Protein AF-A0AA38MGL0-F1 (afdb_monomer)

Sequence (144 aa):
MEIERKREMGVSMREELCIRDRDIDKQERRASVSKCRYNADYRKIITETIPKYLDRESAKKKIIARFSCGSEERNNKFWVTEGERMCRMCGEGRETIEHMLHDCEKSVERGESVTEVLKEGGRGVEWMKEVERTRVRLGQGEMG

Structure (mmCIF, N/CA/C/O backbone):
data_AF-A0AA38MGL0-F1
#
_entry.id   AF-A0AA38MGL0-F1
#
loop_
_atom_site.group_PDB
_atom_site.id
_atom_site.type_symbol
_atom_site.label_atom_id
_atom_site.label_alt_id
_atom_site.label_comp_id
_atom_site.label_asym_id
_atom_site.label_entity_id
_atom_site.label_seq_id
_atom_site.pdbx_PDB_ins_code
_atom_site.Cartn_x
_atom_site.Cartn_y
_atom_site.Cartn_z
_atom_site.occupancy
_atom_site.B_iso_or_equiv
_atom_site.auth_seq_id
_atom_site.auth_comp_id
_atom_site.auth_asym_id
_atom_site.auth_atom_id
_atom_site.pdbx_PDB_model_num
ATOM 1 N N . MET A 1 1 ? 36.497 -9.629 -41.897 1.00 60.00 1 MET A N 1
ATOM 2 C CA . MET A 1 1 ? 36.057 -8.228 -42.090 1.00 60.00 1 MET A CA 1
ATOM 3 C C . MET A 1 1 ? 34.583 -8.068 -42.477 1.00 60.00 1 MET A C 1
ATOM 5 O O . MET A 1 1 ? 33.855 -7.508 -41.673 1.00 60.00 1 MET A O 1
ATOM 9 N N . GLU A 1 2 ? 34.084 -8.512 -43.643 1.00 61.75 2 GLU A N 1
ATOM 10 C CA . GLU A 1 2 ? 32.668 -8.249 -44.024 1.00 61.75 2 GLU A CA 1
ATOM 11 C C . GLU A 1 2 ? 31.643 -9.050 -43.190 1.00 61.75 2 GLU A C 1
ATOM 13 O O . GLU A 1 2 ? 30.607 -8.525 -42.788 1.00 61.75 2 GLU A O 1
ATOM 18 N N . ILE A 1 3 ? 31.960 -10.310 -42.870 1.00 63.88 3 ILE A N 1
ATOM 19 C CA . ILE A 1 3 ? 31.117 -11.181 -42.029 1.00 63.88 3 ILE A CA 1
ATOM 20 C C . ILE A 1 3 ? 31.047 -10.671 -40.580 1.00 63.88 3 ILE A C 1
ATOM 22 O O . ILE A 1 3 ? 29.985 -10.716 -39.966 1.00 63.88 3 ILE A O 1
ATOM 26 N N . GLU A 1 4 ? 32.156 -10.159 -40.041 1.00 66.19 4 GLU A N 1
ATOM 27 C CA . GLU A 1 4 ? 32.217 -9.585 -38.686 1.00 66.19 4 GLU A CA 1
ATOM 28 C C . GLU A 1 4 ? 31.380 -8.311 -38.587 1.00 66.19 4 GLU A C 1
ATOM 30 O O . GLU A 1 4 ? 30.548 -8.215 -37.694 1.00 66.19 4 GLU A O 1
ATOM 35 N N . ARG A 1 5 ? 31.477 -7.411 -39.576 1.00 66.56 5 ARG A N 1
ATOM 36 C CA . ARG A 1 5 ? 30.634 -6.207 -39.647 1.00 66.56 5 ARG A CA 1
ATOM 37 C C . ARG A 1 5 ? 29.139 -6.529 -39.688 1.00 66.56 5 ARG A C 1
ATOM 39 O O . ARG A 1 5 ? 28.354 -5.885 -38.999 1.00 66.56 5 ARG A O 1
ATOM 46 N N . LYS A 1 6 ? 28.735 -7.546 -40.462 1.00 65.19 6 LYS A N 1
ATOM 47 C CA . LYS A 1 6 ? 27.334 -8.013 -40.508 1.00 65.19 6 LYS A CA 1
ATOM 48 C C . LYS A 1 6 ? 26.874 -8.591 -39.162 1.00 65.19 6 LYS A C 1
ATOM 50 O O . LYS A 1 6 ? 25.725 -8.383 -38.781 1.00 65.19 6 LYS A O 1
ATOM 55 N N . ARG A 1 7 ? 27.754 -9.287 -38.431 1.00 62.19 7 ARG A N 1
ATOM 56 C CA . ARG A 1 7 ? 27.468 -9.802 -37.078 1.00 62.19 7 ARG A CA 1
ATOM 57 C C . ARG A 1 7 ? 27.365 -8.679 -36.046 1.00 62.19 7 ARG A C 1
ATOM 59 O O . ARG A 1 7 ? 26.411 -8.685 -35.280 1.00 62.19 7 ARG A O 1
ATOM 66 N N . GLU A 1 8 ? 28.279 -7.712 -36.058 1.00 69.06 8 GLU A N 1
ATOM 67 C CA . GLU A 1 8 ? 28.254 -6.539 -35.172 1.00 69.06 8 GLU A CA 1
ATOM 68 C C . GLU A 1 8 ? 26.998 -5.689 -35.384 1.00 69.06 8 GLU A C 1
ATOM 70 O O . GLU A 1 8 ? 26.306 -5.388 -34.416 1.00 69.06 8 GLU A O 1
ATOM 75 N N . MET A 1 9 ? 26.627 -5.392 -36.638 1.00 66.50 9 MET A N 1
ATOM 76 C CA . MET A 1 9 ? 25.345 -4.739 -36.949 1.00 66.50 9 MET A CA 1
ATOM 77 C C . MET A 1 9 ? 24.152 -5.552 -36.442 1.00 66.50 9 MET A C 1
ATOM 79 O O . MET A 1 9 ? 23.199 -4.978 -35.929 1.00 66.50 9 MET A O 1
ATOM 83 N N . GLY A 1 10 ? 24.192 -6.882 -36.572 1.00 68.25 10 GLY A N 1
ATOM 84 C CA . GLY A 1 10 ? 23.139 -7.759 -36.063 1.00 68.25 10 GLY A CA 1
ATOM 85 C C . GLY A 1 10 ? 23.009 -7.724 -34.536 1.00 68.25 10 GLY A C 1
ATOM 86 O O . GLY A 1 10 ? 21.893 -7.700 -34.021 1.00 68.25 10 GLY A O 1
ATOM 87 N N . VAL A 1 11 ? 24.130 -7.687 -33.808 1.00 73.31 11 VAL A N 1
ATOM 88 C CA . VAL A 1 11 ? 24.157 -7.556 -32.340 1.00 73.31 11 VAL A CA 1
ATOM 89 C C . VAL A 1 11 ? 23.669 -6.170 -31.912 1.00 73.31 11 VAL A C 1
ATOM 91 O O . VAL A 1 11 ? 22.777 -6.087 -31.074 1.00 73.31 11 VAL A O 1
ATOM 94 N N . SER A 1 12 ? 24.161 -5.106 -32.547 1.00 79.38 12 SER A N 1
ATOM 95 C CA . SER A 1 12 ? 23.747 -3.720 -32.288 1.00 79.38 12 SER A CA 1
ATOM 96 C C . SER A 1 12 ? 22.252 -3.501 -32.556 1.00 79.38 12 SER A C 1
ATOM 98 O O . SER A 1 12 ? 21.543 -2.986 -31.697 1.00 79.38 12 SER A O 1
ATOM 100 N N . MET A 1 13 ? 21.731 -3.989 -33.686 1.00 74.88 13 MET A N 1
ATOM 101 C CA . MET A 1 13 ? 20.299 -3.926 -34.003 1.00 74.88 13 MET A CA 1
ATOM 102 C C . MET A 1 13 ? 19.456 -4.692 -32.974 1.00 74.88 13 MET A C 1
ATOM 104 O O . MET A 1 13 ? 18.390 -4.236 -32.563 1.00 74.88 13 MET A O 1
ATOM 108 N N . ARG A 1 14 ? 19.927 -5.863 -32.527 1.00 73.88 14 ARG A N 1
ATOM 109 C CA . ARG A 1 14 ? 19.250 -6.651 -31.489 1.00 73.88 14 ARG A CA 1
ATOM 110 C C . ARG A 1 14 ? 19.207 -5.915 -30.152 1.00 73.88 14 ARG A C 1
ATOM 112 O O . ARG A 1 14 ? 18.188 -5.966 -29.470 1.00 73.88 14 ARG A O 1
ATOM 119 N N . GLU A 1 15 ? 20.295 -5.259 -29.766 1.00 80.88 15 GLU A N 1
ATOM 120 C CA . GLU A 1 15 ? 20.357 -4.452 -28.546 1.00 80.88 15 GLU A CA 1
ATOM 121 C C . GLU A 1 15 ? 19.394 -3.263 -28.611 1.00 80.88 15 GLU A C 1
ATOM 123 O O . GLU A 1 15 ? 18.630 -3.056 -27.669 1.00 80.88 15 GLU A O 1
ATOM 128 N N . GLU A 1 16 ? 19.348 -2.545 -29.736 1.00 82.06 16 GLU A N 1
ATOM 129 C CA . GLU A 1 16 ? 18.408 -1.439 -29.952 1.00 82.06 16 GLU A CA 1
ATOM 130 C C . GLU A 1 16 ? 16.942 -1.881 -29.876 1.00 82.06 16 GLU A C 1
ATOM 132 O O . GLU A 1 16 ? 16.127 -1.205 -29.242 1.00 82.06 16 GLU A O 1
ATOM 137 N N . LEU A 1 17 ? 16.598 -3.019 -30.489 1.00 80.81 17 LEU A N 1
ATOM 138 C CA . LEU A 1 17 ? 15.252 -3.592 -30.406 1.00 80.81 17 LEU A CA 1
ATOM 139 C C . LEU A 1 17 ? 14.900 -3.978 -28.963 1.00 80.81 17 LEU A C 1
ATOM 141 O O . LEU A 1 17 ? 13.854 -3.576 -28.468 1.00 80.81 17 LEU A O 1
ATOM 145 N N . CYS A 1 18 ? 15.804 -4.651 -28.246 1.00 80.25 18 CYS A N 1
ATOM 146 C CA . CYS A 1 18 ? 15.606 -4.997 -26.835 1.00 80.25 18 CYS A CA 1
ATOM 147 C C . CYS A 1 18 ? 15.406 -3.769 -25.932 1.00 80.25 18 CYS A C 1
ATOM 149 O O . CYS A 1 18 ? 14.623 -3.824 -24.983 1.00 80.25 18 CYS A O 1
ATOM 151 N N . ILE A 1 19 ? 16.139 -2.677 -26.170 1.00 80.94 19 ILE A N 1
ATOM 152 C CA . ILE A 1 19 ? 15.972 -1.424 -25.418 1.00 80.94 19 ILE A CA 1
ATOM 153 C C . ILE A 1 19 ? 14.586 -0.840 -25.693 1.00 80.94 19 ILE A C 1
ATOM 155 O O . ILE A 1 19 ? 13.868 -0.496 -24.756 1.00 80.94 19 ILE A O 1
ATOM 159 N N . ARG A 1 20 ? 14.192 -0.795 -26.968 1.00 78.25 20 ARG A N 1
ATOM 160 C CA . ARG A 1 20 ? 12.900 -0.264 -27.402 1.00 78.25 20 ARG A CA 1
ATOM 161 C C . ARG A 1 20 ? 11.728 -1.052 -26.829 1.00 78.25 20 ARG A C 1
ATOM 163 O O . ARG A 1 20 ? 10.815 -0.438 -26.289 1.00 78.25 20 ARG A O 1
ATOM 170 N N . ASP A 1 21 ? 11.783 -2.380 -26.881 1.00 78.75 21 ASP A N 1
ATOM 171 C CA . ASP A 1 21 ? 10.748 -3.253 -26.320 1.00 78.75 21 ASP A CA 1
ATOM 172 C C . ASP A 1 21 ? 10.602 -3.025 -24.809 1.00 78.75 21 ASP A C 1
ATOM 174 O O . ASP A 1 21 ? 9.500 -2.810 -24.309 1.00 78.75 21 ASP A O 1
ATOM 178 N N . ARG A 1 22 ? 11.724 -2.941 -24.078 1.00 79.25 22 ARG A N 1
ATOM 179 C CA . ARG A 1 22 ? 11.706 -2.615 -22.641 1.00 79.25 22 ARG A CA 1
ATOM 180 C C . ARG A 1 22 ? 11.090 -1.250 -22.353 1.00 79.25 22 ARG A C 1
ATOM 182 O O . ARG A 1 22 ? 10.469 -1.077 -21.306 1.00 79.25 22 ARG A O 1
ATOM 189 N N . ASP A 1 23 ? 11.300 -0.267 -23.218 1.00 82.06 23 ASP A N 1
ATOM 190 C CA . ASP A 1 23 ? 10.734 1.067 -23.036 1.00 82.06 23 ASP A CA 1
ATOM 191 C C . ASP A 1 23 ? 9.235 1.106 -23.350 1.00 82.06 23 ASP A C 1
ATOM 193 O O . ASP A 1 23 ? 8.492 1.772 -22.623 1.00 82.06 23 ASP A O 1
ATOM 197 N N . ILE A 1 24 ? 8.773 0.342 -24.343 1.00 82.38 24 ILE A N 1
ATOM 198 C CA . ILE A 1 24 ? 7.343 0.137 -24.618 1.00 82.38 24 ILE A CA 1
ATOM 199 C C . ILE A 1 24 ? 6.670 -0.514 -23.403 1.00 82.38 24 ILE A C 1
ATOM 201 O O . ILE A 1 24 ? 5.719 0.055 -22.865 1.00 82.38 24 ILE A O 1
ATOM 205 N N . ASP A 1 25 ? 7.225 -1.610 -22.878 1.00 81.12 25 ASP A N 1
ATOM 206 C CA . ASP A 1 25 ? 6.692 -2.301 -21.695 1.00 81.12 25 ASP A CA 1
ATOM 207 C C . ASP A 1 25 ? 6.557 -1.359 -20.484 1.00 81.12 25 ASP A C 1
ATOM 209 O O . ASP A 1 25 ? 5.550 -1.359 -19.764 1.00 81.12 25 ASP A O 1
ATOM 213 N N . LYS A 1 26 ? 7.567 -0.506 -20.245 1.00 79.81 26 LYS A N 1
ATOM 214 C CA . LYS A 1 26 ? 7.527 0.502 -19.170 1.00 79.81 26 LYS A CA 1
ATOM 215 C C . LYS A 1 26 ? 6.394 1.505 -19.379 1.00 79.81 26 LYS A C 1
ATOM 217 O O . LYS A 1 26 ? 5.709 1.858 -18.412 1.00 79.81 26 LYS A O 1
ATOM 222 N N . GLN A 1 27 ? 6.215 1.991 -20.607 1.00 80.88 27 GLN A N 1
ATOM 223 C CA . GLN A 1 27 ? 5.175 2.962 -20.944 1.00 80.88 27 GLN A CA 1
ATOM 224 C C . GLN A 1 27 ? 3.778 2.359 -20.780 1.00 80.88 27 GLN A C 1
ATOM 226 O O . GLN A 1 27 ? 2.927 2.967 -20.125 1.00 80.88 27 GLN A O 1
ATOM 231 N N . GLU A 1 28 ? 3.552 1.147 -21.284 1.00 83.75 28 GLU A N 1
ATOM 232 C CA . GLU A 1 28 ? 2.270 0.447 -21.175 1.00 83.75 28 GLU A CA 1
ATOM 233 C C . GLU A 1 28 ? 1.904 0.137 -19.721 1.00 83.75 28 GLU A C 1
ATOM 235 O O . GLU A 1 28 ? 0.771 0.385 -19.283 1.00 83.75 28 GLU A O 1
ATOM 240 N N . ARG A 1 29 ? 2.877 -0.322 -18.925 1.00 78.81 29 ARG A N 1
ATOM 241 C CA . ARG A 1 29 ? 2.687 -0.558 -17.490 1.00 78.81 29 ARG A CA 1
ATOM 242 C C . ARG A 1 29 ? 2.302 0.726 -16.757 1.00 78.81 29 ARG A C 1
ATOM 244 O O . ARG A 1 29 ? 1.349 0.722 -15.974 1.00 78.81 29 ARG A O 1
ATOM 251 N N . ARG A 1 30 ? 3.008 1.835 -17.012 1.00 77.75 30 ARG A N 1
ATOM 252 C CA . ARG A 1 30 ? 2.691 3.150 -16.423 1.00 77.75 30 ARG A CA 1
ATOM 253 C C . ARG A 1 30 ? 1.300 3.624 -16.826 1.00 77.75 30 ARG A C 1
ATOM 255 O O . ARG A 1 30 ? 0.543 4.068 -15.965 1.00 77.75 30 ARG A O 1
ATOM 262 N N . ALA A 1 31 ? 0.945 3.502 -18.103 1.00 82.12 31 ALA A N 1
ATOM 263 C CA . ALA A 1 31 ? -0.370 3.887 -18.600 1.00 82.12 31 ALA A CA 1
ATOM 264 C C . ALA A 1 31 ? -1.485 3.078 -17.924 1.00 82.12 31 ALA A C 1
ATOM 266 O O . ALA A 1 31 ? -2.496 3.649 -17.518 1.00 82.12 31 ALA A O 1
ATOM 267 N N . SER A 1 32 ? -1.279 1.774 -17.737 1.00 79.50 32 SER A N 1
ATOM 268 C CA . SER A 1 32 ? -2.238 0.886 -17.074 1.00 79.50 32 SER A CA 1
ATOM 269 C C . SER A 1 32 ? -2.450 1.264 -15.606 1.00 79.50 32 SER A C 1
ATOM 271 O O . SER A 1 32 ? -3.586 1.446 -15.172 1.00 79.50 32 SER A O 1
ATOM 273 N N . VAL A 1 33 ? -1.368 1.482 -14.851 1.00 78.50 33 VAL A N 1
ATOM 274 C CA . VAL A 1 33 ? -1.437 1.916 -13.441 1.00 78.50 33 VAL A CA 1
ATOM 275 C C . VAL A 1 33 ? -2.077 3.303 -13.318 1.00 78.50 33 VAL A C 1
ATOM 277 O O . VAL A 1 33 ? -2.954 3.513 -12.479 1.00 78.50 33 VAL A O 1
ATOM 280 N N . SER A 1 34 ? -1.715 4.229 -14.209 1.00 78.00 34 SER A N 1
ATOM 281 C CA . SER A 1 34 ? -2.275 5.584 -14.270 1.00 78.00 34 SER A CA 1
ATOM 282 C C . SER A 1 34 ? -3.755 5.625 -14.671 1.00 78.00 34 SER A C 1
ATOM 284 O O . SER A 1 34 ? -4.457 6.574 -14.336 1.00 78.00 34 SER A O 1
ATOM 286 N N . LYS A 1 35 ? -4.274 4.603 -15.359 1.00 80.88 35 LYS A N 1
ATOM 287 C CA . LYS A 1 35 ? -5.704 4.491 -15.700 1.00 80.88 35 LYS A CA 1
ATOM 288 C C . LYS A 1 35 ? -6.495 3.640 -14.704 1.00 80.88 35 LYS A C 1
ATOM 290 O O . LYS A 1 35 ? -7.722 3.685 -14.718 1.00 80.88 35 LYS A O 1
ATOM 295 N N . CYS A 1 36 ? -5.830 2.884 -13.829 1.00 69.94 36 CYS A N 1
ATOM 296 C CA . CYS A 1 36 ? -6.496 1.948 -12.929 1.00 69.94 36 CYS A CA 1
ATOM 297 C C . CYS A 1 36 ? -7.394 2.682 -11.925 1.00 69.94 36 CYS A C 1
ATOM 299 O O . CYS A 1 36 ? -6.913 3.498 -11.140 1.00 69.94 36 CYS A O 1
ATOM 301 N N . ARG A 1 37 ? -8.703 2.405 -11.956 1.00 69.62 37 ARG A N 1
ATOM 302 C CA . ARG A 1 37 ? -9.678 2.973 -11.007 1.00 69.62 37 ARG A CA 1
ATOM 303 C C . ARG A 1 37 ? -9.446 2.476 -9.579 1.00 69.62 37 ARG A C 1
ATOM 305 O O . ARG A 1 37 ? -9.742 3.181 -8.623 1.00 69.62 37 ARG A O 1
ATOM 312 N N . TYR A 1 38 ? -8.950 1.250 -9.460 1.00 61.31 38 TYR A N 1
ATOM 313 C CA . TYR A 1 38 ? -8.715 0.565 -8.197 1.00 61.31 38 TYR A CA 1
ATOM 314 C C . TYR A 1 38 ? -7.283 0.828 -7.723 1.00 61.31 38 TYR A C 1
ATOM 316 O O .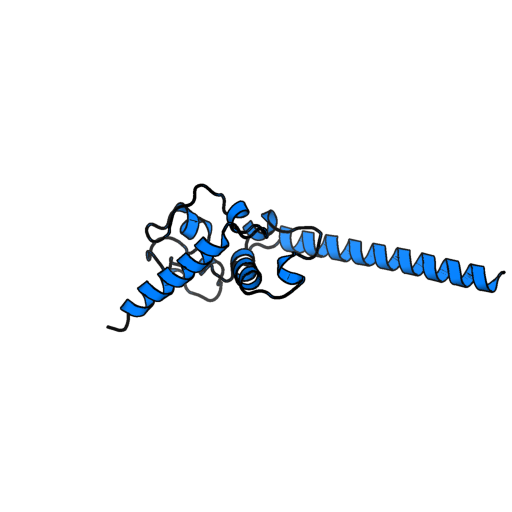 TYR A 1 38 ? -6.370 0.875 -8.546 1.00 61.31 38 TYR A O 1
ATOM 324 N N . ASN A 1 39 ? -7.087 0.988 -6.413 1.00 69.62 39 ASN A N 1
ATOM 325 C CA . ASN A 1 39 ? -5.783 1.256 -5.801 1.00 69.62 39 ASN A CA 1
ATOM 326 C C . ASN A 1 39 ? -5.082 2.529 -6.335 1.00 69.62 39 ASN A C 1
ATOM 328 O O . ASN A 1 39 ? -4.046 2.491 -7.005 1.00 69.62 39 ASN A O 1
ATOM 332 N N . ALA A 1 40 ? -5.677 3.685 -6.029 1.00 71.56 40 ALA A N 1
ATOM 333 C CA . ALA A 1 40 ? -5.143 4.990 -6.415 1.00 71.56 40 ALA A CA 1
ATOM 334 C C . ALA A 1 40 ? -3.768 5.284 -5.786 1.00 71.56 40 ALA A C 1
ATOM 336 O O . ALA A 1 40 ? -2.942 5.957 -6.408 1.00 71.56 40 ALA A O 1
ATOM 337 N N . ASP A 1 41 ? -3.496 4.760 -4.589 1.00 70.88 41 ASP A N 1
ATOM 338 C CA . ASP A 1 41 ? -2.240 5.005 -3.878 1.00 70.88 41 ASP A CA 1
ATOM 339 C C . ASP A 1 41 ? -1.052 4.274 -4.496 1.00 70.88 41 ASP A C 1
ATOM 341 O O . ASP A 1 41 ? 0.059 4.806 -4.488 1.00 70.88 41 ASP A O 1
ATOM 345 N N . TYR A 1 42 ? -1.271 3.136 -5.160 1.00 72.44 42 TYR A N 1
ATOM 346 C CA . TYR A 1 42 ? -0.215 2.452 -5.906 1.00 72.44 42 TYR A CA 1
ATOM 347 C C . TYR A 1 42 ? 0.412 3.333 -6.993 1.00 72.44 42 TYR A C 1
ATOM 349 O O . TYR A 1 42 ? 1.617 3.244 -7.240 1.00 72.44 42 TYR A O 1
ATOM 357 N N . ARG A 1 43 ? -0.355 4.264 -7.584 1.00 76.56 43 ARG A N 1
ATOM 358 C CA . ARG A 1 43 ? 0.183 5.257 -8.535 1.00 76.56 43 ARG A CA 1
ATOM 359 C C . ARG A 1 43 ? 1.256 6.148 -7.913 1.00 76.56 43 ARG A C 1
ATOM 361 O O . ARG A 1 43 ? 2.153 6.587 -8.622 1.00 76.56 43 ARG A O 1
ATOM 368 N N . LYS A 1 44 ? 1.159 6.425 -6.611 1.00 74.88 44 LYS A N 1
ATOM 369 C CA . LYS A 1 44 ? 2.091 7.291 -5.875 1.00 74.88 44 LYS A CA 1
ATOM 370 C C . LYS A 1 44 ? 3.358 6.546 -5.436 1.00 74.88 44 LYS A C 1
ATOM 372 O O . LYS A 1 44 ? 4.330 7.188 -5.052 1.00 74.88 44 LYS A O 1
ATOM 377 N N . ILE A 1 45 ? 3.337 5.211 -5.455 1.00 71.31 45 ILE A N 1
ATOM 378 C CA . ILE A 1 45 ? 4.385 4.354 -4.874 1.00 71.31 45 ILE A CA 1
ATOM 379 C C . ILE A 1 45 ? 5.205 3.638 -5.957 1.00 71.31 45 ILE A C 1
ATOM 381 O O . ILE A 1 45 ? 6.330 3.215 -5.698 1.00 71.31 45 ILE A O 1
ATOM 385 N N . ILE A 1 46 ? 4.670 3.499 -7.174 1.00 71.62 46 ILE A N 1
ATOM 386 C CA . ILE A 1 46 ? 5.343 2.786 -8.263 1.00 71.62 46 ILE A CA 1
ATOM 387 C C . ILE A 1 46 ? 6.658 3.462 -8.691 1.00 71.62 46 ILE A C 1
ATOM 389 O O . ILE A 1 46 ? 6.716 4.666 -8.935 1.00 71.62 46 ILE A O 1
ATOM 393 N N . THR A 1 47 ? 7.714 2.658 -8.830 1.00 68.00 47 THR A N 1
ATOM 394 C CA . THR A 1 47 ? 9.026 3.058 -9.359 1.00 68.00 47 THR A CA 1
ATOM 395 C C . THR A 1 47 ? 9.252 2.489 -10.767 1.00 68.00 47 THR A C 1
ATOM 397 O O . THR A 1 47 ? 8.560 1.566 -11.198 1.00 68.00 47 THR A O 1
ATOM 400 N N . GLU A 1 48 ? 10.210 3.050 -11.518 1.00 66.31 48 GLU A N 1
ATOM 401 C CA . GLU A 1 48 ? 10.575 2.561 -12.867 1.00 66.31 48 GLU A CA 1
ATOM 402 C C . GLU A 1 48 ? 11.294 1.216 -12.856 1.00 66.31 48 GLU A C 1
ATOM 404 O O . GLU A 1 48 ? 11.260 0.465 -13.830 1.00 66.31 48 GLU A O 1
ATOM 409 N N . THR A 1 49 ? 11.972 0.925 -11.754 1.00 67.00 49 THR A N 1
ATOM 410 C CA . THR A 1 49 ? 12.674 -0.331 -11.543 1.00 67.00 49 THR A CA 1
ATOM 411 C C . THR A 1 49 ? 11.721 -1.388 -11.006 1.00 67.00 49 THR A C 1
ATOM 413 O O . THR A 1 49 ? 10.653 -1.076 -10.479 1.00 67.00 49 THR A O 1
ATOM 416 N N . ILE A 1 50 ? 12.114 -2.662 -11.117 1.00 66.06 50 ILE A N 1
ATOM 417 C CA . ILE A 1 50 ? 11.446 -3.731 -10.370 1.00 66.06 50 ILE A CA 1
ATOM 418 C C . ILE A 1 50 ? 11.453 -3.307 -8.895 1.00 66.06 50 ILE A C 1
ATOM 420 O O . ILE A 1 50 ? 12.540 -3.081 -8.352 1.00 66.06 50 ILE A O 1
ATOM 424 N N . PRO 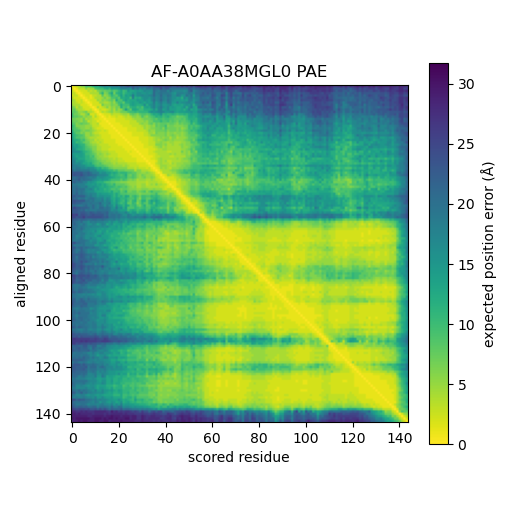A 1 51 ? 10.275 -3.168 -8.259 1.00 65.75 51 PRO A N 1
ATOM 425 C CA . PRO A 1 51 ? 10.210 -2.811 -6.855 1.00 65.75 51 PRO A CA 1
ATOM 426 C C . PRO A 1 51 ? 11.089 -3.751 -6.030 1.00 65.75 51 PRO A C 1
ATOM 428 O O . PRO A 1 51 ? 11.041 -4.971 -6.218 1.00 65.75 51 PRO A O 1
ATOM 431 N N . LYS A 1 52 ? 11.900 -3.225 -5.106 1.00 64.69 52 LYS A N 1
ATOM 432 C CA . LYS A 1 52 ? 12.844 -4.035 -4.316 1.00 64.69 52 LYS A CA 1
ATOM 433 C C . LYS A 1 52 ? 12.130 -5.118 -3.519 1.00 64.69 52 LYS A C 1
ATOM 435 O O . LYS A 1 52 ? 12.756 -6.117 -3.153 1.00 64.69 52 LYS A O 1
ATOM 440 N N . TYR A 1 53 ? 10.832 -4.962 -3.249 1.00 58.56 53 TYR A N 1
ATOM 441 C CA . TYR A 1 53 ? 10.031 -6.005 -2.615 1.00 58.56 53 TYR A CA 1
ATOM 442 C C . TYR A 1 53 ? 9.853 -7.275 -3.477 1.00 58.56 53 TYR A C 1
ATOM 444 O O . TYR A 1 53 ? 9.555 -8.325 -2.914 1.00 58.56 53 TYR A O 1
ATOM 452 N N . LEU A 1 54 ? 10.110 -7.220 -4.792 1.00 63.94 54 LEU A N 1
ATOM 453 C CA . LEU A 1 54 ? 10.071 -8.361 -5.723 1.00 63.94 54 LEU A CA 1
ATOM 454 C C . LEU A 1 54 ? 11.445 -9.005 -5.993 1.00 63.94 54 LEU A C 1
ATOM 456 O O . LEU A 1 54 ? 11.497 -10.116 -6.503 1.00 63.94 54 LEU A O 1
ATOM 460 N N . ASP A 1 55 ? 12.551 -8.342 -5.642 1.00 67.00 55 ASP A N 1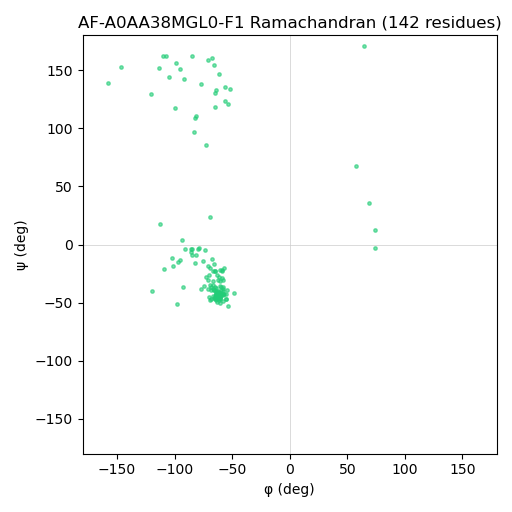
ATOM 461 C CA . ASP A 1 55 ? 13.921 -8.765 -6.004 1.00 67.00 55 ASP A CA 1
ATOM 462 C C . ASP A 1 55 ? 14.409 -10.031 -5.253 1.00 67.00 55 ASP A C 1
ATOM 464 O O . ASP A 1 55 ? 15.162 -10.838 -5.786 1.00 67.00 55 ASP A O 1
ATOM 468 N N . ARG A 1 56 ? 13.941 -10.253 -4.013 1.00 64.56 56 ARG A N 1
ATOM 469 C CA . ARG A 1 56 ? 14.156 -11.483 -3.209 1.00 64.56 56 ARG A CA 1
ATOM 470 C C . ARG A 1 56 ? 13.069 -11.607 -2.148 1.00 64.56 56 ARG A C 1
ATOM 472 O O . ARG A 1 56 ? 12.770 -10.593 -1.514 1.00 64.56 56 ARG A O 1
ATOM 479 N N . GLU A 1 57 ? 12.533 -12.804 -1.905 1.00 61.34 57 GLU A N 1
ATOM 480 C CA . GLU A 1 57 ? 11.483 -13.013 -0.899 1.00 61.34 57 GLU A CA 1
ATOM 481 C C . GLU A 1 57 ? 11.971 -12.736 0.533 1.00 61.34 57 GLU A C 1
ATOM 483 O O . GLU A 1 57 ? 12.982 -13.264 0.990 1.00 61.34 57 GLU A O 1
ATOM 488 N N . SER A 1 58 ? 11.207 -11.939 1.279 1.00 75.94 58 SER A N 1
ATOM 489 C CA . SER A 1 58 ? 11.295 -11.867 2.739 1.00 75.94 58 SER A CA 1
ATOM 490 C C . SER A 1 58 ? 9.913 -11.585 3.321 1.00 75.94 58 SER A C 1
ATOM 492 O O . SER A 1 58 ? 9.074 -10.968 2.661 1.00 75.94 58 SER A O 1
ATOM 494 N N . ALA A 1 59 ? 9.660 -12.009 4.564 1.00 77.62 59 ALA A N 1
ATOM 495 C CA . ALA A 1 59 ? 8.374 -11.773 5.230 1.00 77.62 59 ALA A CA 1
ATOM 496 C C . ALA A 1 59 ? 7.994 -10.279 5.239 1.00 77.62 59 ALA A C 1
ATOM 498 O O . ALA A 1 59 ? 6.853 -9.920 4.965 1.00 77.62 59 ALA A O 1
ATOM 499 N N . LYS A 1 60 ? 8.987 -9.401 5.447 1.00 81.62 60 LYS A N 1
ATOM 500 C CA . LYS A 1 60 ? 8.841 -7.939 5.388 1.00 81.62 60 LYS A CA 1
ATOM 501 C C . LYS A 1 60 ? 8.311 -7.466 4.029 1.00 81.62 60 LYS A C 1
ATOM 503 O O . LYS A 1 60 ? 7.365 -6.690 3.972 1.00 81.62 60 LYS A O 1
ATOM 508 N N . LYS A 1 61 ? 8.912 -7.946 2.940 1.00 81.00 61 LYS A N 1
ATOM 509 C CA . LYS A 1 61 ? 8.544 -7.563 1.571 1.00 81.00 61 LYS A CA 1
ATOM 510 C C . LYS A 1 61 ? 7.163 -8.085 1.174 1.00 81.00 61 LYS A C 1
ATOM 512 O O . LYS A 1 61 ? 6.424 -7.358 0.520 1.00 81.00 61 LYS A O 1
ATOM 517 N N . LYS A 1 62 ? 6.794 -9.296 1.616 1.00 83.81 62 LYS A N 1
ATOM 518 C CA . LYS A 1 62 ? 5.456 -9.871 1.388 1.00 83.81 62 LYS A CA 1
ATOM 519 C C . LYS A 1 62 ? 4.359 -9.003 2.006 1.00 83.81 62 LYS A C 1
ATOM 521 O O . LYS A 1 62 ? 3.376 -8.715 1.334 1.00 83.81 62 LYS A O 1
ATOM 526 N N . ILE A 1 63 ? 4.554 -8.545 3.245 1.00 88.69 63 ILE A N 1
ATOM 527 C CA . ILE A 1 63 ? 3.591 -7.665 3.924 1.00 88.69 63 ILE A CA 1
ATOM 528 C C . ILE A 1 63 ? 3.467 -6.328 3.180 1.00 88.69 63 ILE A C 1
ATOM 530 O O . ILE A 1 63 ? 2.357 -5.939 2.828 1.00 88.69 63 ILE A O 1
ATOM 534 N N . ILE A 1 64 ? 4.592 -5.675 2.855 1.00 87.62 64 ILE A N 1
ATOM 535 C CA . ILE A 1 64 ? 4.581 -4.413 2.093 1.00 87.62 64 ILE A CA 1
ATOM 536 C C . ILE A 1 64 ? 3.823 -4.592 0.776 1.00 87.62 64 ILE A C 1
ATOM 538 O O . ILE A 1 64 ? 2.935 -3.804 0.481 1.00 87.62 64 ILE A O 1
ATOM 542 N N . ALA A 1 65 ? 4.102 -5.660 0.024 1.00 84.81 65 ALA A N 1
ATOM 543 C CA . ALA A 1 65 ? 3.435 -5.925 -1.245 1.00 84.81 65 ALA A CA 1
ATOM 544 C C . ALA A 1 65 ? 1.910 -6.067 -1.098 1.00 84.81 65 ALA A C 1
ATOM 546 O O . ALA A 1 65 ? 1.176 -5.487 -1.893 1.00 84.81 65 ALA A O 1
ATOM 547 N N . ARG A 1 66 ? 1.411 -6.791 -0.082 1.00 89.31 66 ARG A N 1
ATOM 548 C CA . ARG A 1 66 ? -0.042 -6.938 0.136 1.00 89.31 66 ARG A CA 1
ATOM 549 C C . ARG A 1 66 ? -0.720 -5.599 0.413 1.00 89.31 66 ARG A C 1
ATOM 551 O O . ARG A 1 66 ? -1.775 -5.330 -0.160 1.00 89.31 66 ARG A O 1
ATOM 558 N N . PHE A 1 67 ? -0.109 -4.767 1.254 1.00 89.81 67 PHE A N 1
ATOM 559 C CA . PHE A 1 67 ? -0.631 -3.438 1.566 1.00 89.81 67 PHE A CA 1
ATOM 560 C C . PHE A 1 67 ? -0.531 -2.497 0.362 1.00 89.81 67 PHE A C 1
ATOM 562 O O . PHE A 1 67 ? -1.527 -1.892 -0.012 1.00 89.81 67 PHE A O 1
ATOM 569 N N . SER A 1 68 ? 0.618 -2.427 -0.314 1.00 85.88 68 SER A N 1
ATOM 570 C CA . SER A 1 68 ? 0.788 -1.591 -1.509 1.00 85.88 68 SER A CA 1
ATOM 571 C C . SER A 1 68 ? -0.175 -1.979 -2.630 1.00 85.88 68 SER A C 1
ATOM 573 O O . SER A 1 68 ? -0.681 -1.107 -3.326 1.00 85.88 68 SER A O 1
ATOM 575 N N . CYS A 1 69 ? -0.459 -3.272 -2.803 1.00 84.44 69 CYS A N 1
ATOM 576 C CA . CYS A 1 69 ? -1.418 -3.758 -3.794 1.00 84.44 69 CYS A CA 1
ATOM 577 C C . CYS A 1 69 ? -2.884 -3.609 -3.353 1.00 84.44 69 CYS A C 1
ATOM 579 O O . CYS A 1 69 ? -3.775 -3.893 -4.152 1.00 84.44 69 CYS A O 1
ATOM 581 N N . GLY A 1 70 ? -3.151 -3.125 -2.136 1.00 85.88 70 GLY A N 1
ATOM 582 C CA . GLY A 1 70 ? -4.507 -2.892 -1.645 1.00 85.88 70 GLY A CA 1
ATOM 583 C C . GLY A 1 70 ? -5.259 -4.176 -1.285 1.00 85.88 70 GLY A C 1
ATOM 584 O O . GLY A 1 70 ? -6.468 -4.132 -1.066 1.00 85.88 70 GLY A O 1
ATOM 585 N N . SER A 1 71 ? -4.567 -5.320 -1.203 1.00 87.50 71 SER A N 1
ATOM 586 C CA . SER A 1 71 ? -5.146 -6.617 -0.817 1.00 87.50 71 SER A CA 1
ATOM 587 C C . SER A 1 71 ? -5.680 -6.611 0.617 1.00 87.50 71 SER A C 1
ATOM 589 O O . SER A 1 71 ? -6.585 -7.375 0.961 1.00 87.50 71 SER A O 1
ATOM 591 N N . GLU A 1 72 ? -5.103 -5.747 1.452 1.00 91.31 72 GLU A N 1
ATOM 592 C CA . GLU A 1 72 ? -5.435 -5.603 2.867 1.00 91.31 72 GLU A CA 1
ATOM 593 C C . GLU A 1 72 ? -6.607 -4.656 3.134 1.00 91.31 72 GLU A C 1
ATOM 595 O O . GLU A 1 72 ? -7.037 -4.559 4.280 1.00 91.31 72 GLU A O 1
ATOM 600 N N . GLU A 1 73 ? -7.154 -4.001 2.110 1.00 90.38 73 GLU A N 1
ATOM 601 C CA . GLU A 1 73 ? -8.310 -3.106 2.205 1.00 90.38 73 GLU A CA 1
ATOM 602 C C . GLU A 1 73 ? -9.575 -3.844 1.757 1.00 90.38 73 GLU A C 1
ATOM 604 O O . GLU A 1 73 ? -9.700 -4.225 0.588 1.00 90.38 73 GLU A O 1
ATOM 609 N N . ARG A 1 74 ? -10.566 -4.029 2.641 1.00 88.81 74 ARG A N 1
ATOM 610 C CA . ARG A 1 74 ? -11.869 -4.556 2.191 1.00 88.81 74 ARG A CA 1
ATOM 611 C C . ARG A 1 74 ? -12.550 -3.643 1.173 1.00 88.81 74 ARG A C 1
ATOM 613 O O . ARG A 1 74 ? -13.256 -4.155 0.309 1.00 88.81 74 ARG A O 1
ATOM 620 N N . ASN A 1 75 ? -12.288 -2.335 1.202 1.00 87.44 75 ASN A N 1
ATOM 621 C CA . ASN A 1 75 ? -12.840 -1.398 0.224 1.00 87.44 75 ASN A CA 1
ATOM 622 C C . ASN A 1 75 ? -12.458 -1.736 -1.234 1.00 87.44 75 ASN A C 1
ATOM 624 O O . ASN A 1 75 ? -13.233 -1.469 -2.150 1.00 87.44 75 ASN A O 1
ATOM 628 N N . ASN A 1 76 ? -11.303 -2.372 -1.457 1.00 84.69 76 ASN A N 1
ATOM 629 C CA . ASN A 1 76 ? -10.853 -2.767 -2.796 1.00 84.69 76 ASN A CA 1
ATOM 630 C C . ASN A 1 76 ? -11.483 -4.080 -3.294 1.00 84.69 76 ASN A C 1
ATOM 632 O O . ASN A 1 76 ? -11.333 -4.431 -4.467 1.00 84.69 76 ASN A O 1
ATOM 636 N N . LYS A 1 77 ? -12.200 -4.820 -2.439 1.00 86.50 77 LYS A N 1
ATOM 637 C CA . LYS A 1 77 ? -12.838 -6.089 -2.806 1.00 86.50 77 LYS A CA 1
ATOM 638 C C . LYS A 1 77 ? -14.183 -5.811 -3.468 1.00 86.50 77 LYS A C 1
ATOM 640 O O . LYS A 1 77 ? -15.197 -5.616 -2.808 1.00 86.50 77 LYS A O 1
ATOM 645 N N . PHE A 1 78 ? -14.212 -5.799 -4.797 1.00 80.62 78 PHE A N 1
ATOM 646 C CA . PHE A 1 78 ? -15.439 -5.479 -5.537 1.00 80.62 78 PHE A CA 1
ATOM 647 C C . PHE A 1 78 ? -16.568 -6.508 -5.333 1.00 80.62 78 PHE A C 1
ATOM 649 O O . PHE A 1 78 ? -17.730 -6.167 -5.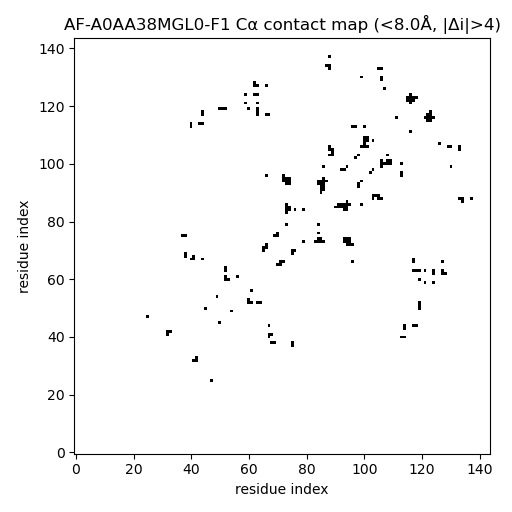528 1.00 80.62 78 PHE A O 1
ATOM 656 N N . TRP A 1 79 ? -16.233 -7.742 -4.938 1.00 83.81 79 TRP A N 1
ATOM 657 C CA . TRP A 1 79 ? -17.175 -8.851 -4.744 1.00 83.81 79 TRP A CA 1
ATOM 658 C C . TRP A 1 79 ? -17.843 -8.891 -3.362 1.00 83.81 79 TRP A C 1
ATOM 660 O O . TRP A 1 79 ? -18.711 -9.733 -3.156 1.00 83.81 79 TRP A O 1
ATOM 670 N N . VAL A 1 80 ? -17.445 -8.033 -2.414 1.00 84.62 80 VAL A N 1
ATOM 671 C CA . VAL A 1 80 ? -18.087 -7.961 -1.087 1.00 84.62 80 VAL A CA 1
ATOM 672 C C . VAL A 1 80 ? -19.156 -6.868 -1.061 1.00 84.62 80 VAL A C 1
ATOM 674 O O . VAL A 1 80 ? -19.051 -5.869 -1.787 1.00 84.62 80 VAL A O 1
ATOM 677 N N . THR A 1 81 ? -20.178 -7.055 -0.226 1.00 87.62 81 THR A N 1
ATOM 678 C CA . THR A 1 81 ? -21.281 -6.097 -0.046 1.00 87.62 81 THR A CA 1
ATOM 679 C C . THR A 1 81 ? -20.807 -4.802 0.624 1.00 87.62 81 THR A C 1
ATOM 681 O O . THR A 1 81 ? -19.761 -4.777 1.269 1.00 87.62 81 THR A O 1
ATOM 684 N N . GLU A 1 82 ? -21.561 -3.702 0.498 1.00 81.06 82 GLU A N 1
ATOM 685 C CA . GLU A 1 82 ? -21.164 -2.406 1.084 1.00 81.06 82 GLU A CA 1
ATOM 686 C C . GLU A 1 82 ? -20.958 -2.474 2.606 1.00 81.06 82 GLU A C 1
ATOM 688 O O . GLU A 1 82 ? -19.995 -1.899 3.107 1.00 81.06 82 GLU A O 1
ATOM 693 N N . GLY A 1 83 ? -21.794 -3.227 3.333 1.00 80.00 83 GLY A N 1
ATOM 694 C CA . GLY A 1 83 ? -21.627 -3.429 4.779 1.00 80.00 83 GLY A CA 1
ATOM 695 C C . GLY A 1 83 ? -20.366 -4.225 5.125 1.00 80.00 83 GLY A C 1
ATOM 696 O O . GLY A 1 83 ? -19.674 -3.925 6.092 1.00 80.00 83 GLY A O 1
ATOM 697 N N . GLU A 1 84 ? -19.985 -5.190 4.288 1.00 84.50 84 GLU A N 1
ATOM 698 C CA . GLU A 1 84 ? -18.743 -5.938 4.482 1.00 84.50 84 GLU A CA 1
ATOM 699 C C . GLU A 1 84 ? -17.496 -5.101 4.192 1.00 84.50 84 GLU A C 1
ATOM 701 O O . GLU A 1 84 ? -16.420 -5.467 4.660 1.00 84.50 84 GLU A O 1
ATOM 706 N N . ARG A 1 85 ? -17.606 -3.974 3.473 1.00 89.00 85 ARG A N 1
ATOM 707 C CA . ARG A 1 85 ? -16.478 -3.055 3.229 1.00 89.00 85 ARG A CA 1
ATOM 708 C C . ARG A 1 85 ? -16.096 -2.227 4.448 1.00 89.00 85 ARG A C 1
ATOM 710 O O . ARG A 1 85 ? -15.104 -1.499 4.365 1.00 89.00 85 ARG A O 1
ATOM 717 N N . MET A 1 86 ? -16.845 -2.322 5.545 1.00 91.19 86 MET A N 1
ATOM 718 C CA . MET A 1 86 ? -16.536 -1.587 6.763 1.00 91.19 86 MET A CA 1
ATOM 719 C C . MET A 1 86 ? -15.225 -2.050 7.408 1.00 91.19 86 MET A C 1
ATOM 721 O O . MET A 1 86 ? -14.771 -3.182 7.198 1.00 91.19 86 MET A O 1
ATOM 725 N N . CYS A 1 87 ? -14.595 -1.153 8.169 1.00 91.88 87 CYS A N 1
ATOM 726 C CA . CYS A 1 87 ? -13.356 -1.433 8.888 1.00 91.88 87 CYS A CA 1
ATOM 727 C C . CYS A 1 87 ? -13.506 -2.639 9.821 1.00 91.88 87 CYS A C 1
ATOM 729 O O . CYS A 1 87 ? -14.332 -2.632 10.727 1.00 91.88 87 CYS A O 1
ATOM 731 N N . ARG A 1 88 ? -12.655 -3.662 9.667 1.00 92.25 88 ARG A N 1
ATOM 732 C CA . ARG A 1 88 ? -12.654 -4.847 10.545 1.00 92.25 88 ARG A CA 1
ATOM 733 C C . ARG A 1 88 ? -12.222 -4.558 11.979 1.00 92.25 88 AR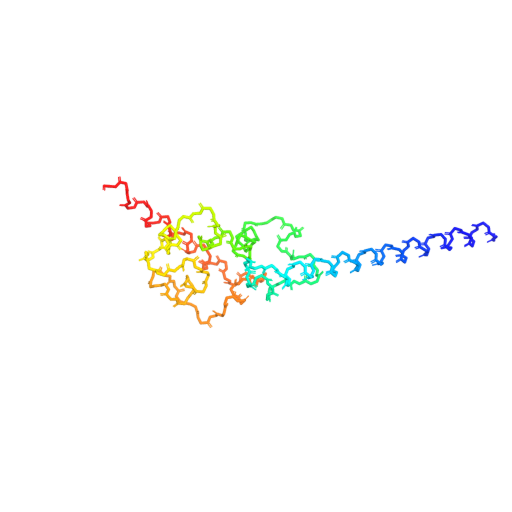G A C 1
ATOM 735 O O . ARG A 1 88 ? -12.317 -5.448 12.813 1.00 92.25 88 ARG A O 1
ATOM 742 N N . MET A 1 89 ? -11.654 -3.382 12.243 1.00 91.94 89 MET A N 1
ATOM 743 C CA . MET A 1 89 ? -11.147 -3.038 13.570 1.00 91.94 89 MET A CA 1
ATOM 744 C C . MET A 1 89 ? -12.155 -2.205 14.365 1.00 91.94 89 MET A C 1
ATOM 746 O O . MET A 1 89 ? -12.469 -2.567 15.491 1.00 91.94 89 MET A O 1
ATOM 750 N N . CYS A 1 90 ? -12.687 -1.118 13.804 1.00 91.31 90 CYS A N 1
ATOM 751 C CA . CYS A 1 90 ? -13.663 -0.277 14.511 1.00 91.31 90 CYS A CA 1
ATOM 752 C C . CYS A 1 90 ? -15.119 -0.491 14.075 1.00 91.31 90 CYS A C 1
ATOM 754 O O . CYS A 1 90 ? -16.015 0.006 14.740 1.00 91.31 90 CYS A O 1
ATOM 756 N N . GLY A 1 91 ? -15.380 -1.201 12.973 1.00 90.38 91 GLY A N 1
ATOM 757 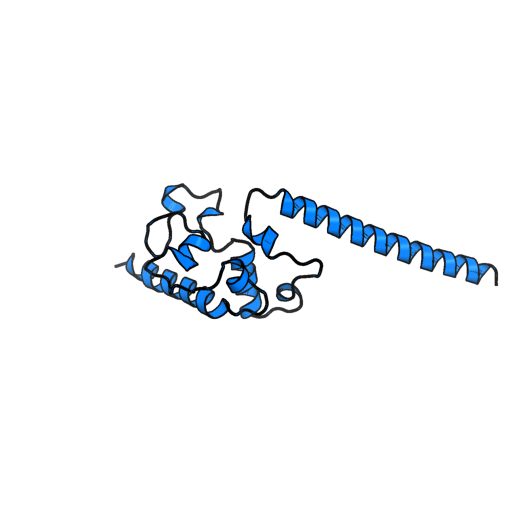C CA . GLY A 1 91 ? -16.733 -1.364 12.426 1.00 90.38 91 GLY A CA 1
ATOM 758 C C . GLY A 1 91 ? -17.286 -0.121 11.720 1.00 90.38 91 GLY A C 1
ATOM 759 O O . GLY A 1 91 ? -18.365 -0.191 11.142 1.00 90.38 91 GLY A O 1
ATOM 760 N N . GLU A 1 92 ? -16.548 0.992 11.713 1.00 89.38 92 GLU A N 1
ATOM 761 C CA . GLU A 1 92 ? -16.965 2.265 11.126 1.00 89.38 92 GLU A CA 1
ATOM 762 C C . GLU A 1 92 ? -16.122 2.644 9.908 1.00 89.38 92 GLU A C 1
ATOM 764 O O . GLU A 1 92 ? -14.951 2.282 9.796 1.00 89.38 92 GLU A O 1
ATOM 769 N N . GLY A 1 93 ? -16.722 3.402 8.986 1.00 89.56 93 GLY A N 1
ATOM 770 C CA . GLY A 1 93 ? -16.055 3.833 7.760 1.00 89.56 93 GLY A CA 1
ATOM 771 C C . GLY A 1 93 ? -15.692 2.673 6.826 1.00 89.56 93 GLY A C 1
ATOM 772 O O . GLY A 1 93 ? -15.813 1.494 7.153 1.00 89.56 93 GLY A O 1
ATOM 773 N N . ARG A 1 94 ? -15.254 3.001 5.609 1.00 91.31 94 ARG A N 1
ATOM 774 C CA . ARG A 1 94 ? -14.742 1.995 4.668 1.00 91.31 94 ARG A CA 1
ATOM 775 C C . ARG A 1 94 ? -13.329 1.595 5.077 1.00 91.31 94 ARG A C 1
ATOM 777 O O . ARG A 1 94 ? -12.516 2.456 5.390 1.00 91.31 94 ARG A O 1
ATOM 784 N N . GLU A 1 95 ? -13.015 0.304 5.013 1.00 92.31 95 GLU A N 1
ATOM 785 C CA . GLU A 1 95 ? -11.677 -0.196 5.330 1.00 92.31 95 GLU A CA 1
ATOM 786 C C . GLU A 1 95 ? -10.682 0.162 4.221 1.00 92.31 95 GLU A C 1
ATOM 788 O O . GLU A 1 95 ? -10.437 -0.631 3.304 1.00 92.31 95 GLU A O 1
ATOM 793 N N . THR A 1 96 ? -10.125 1.365 4.315 1.00 92.06 96 THR A N 1
ATOM 794 C CA . THR A 1 96 ? -9.019 1.859 3.495 1.00 92.06 96 THR A CA 1
ATOM 795 C C . THR A 1 96 ? -7.746 1.987 4.328 1.00 92.06 96 THR A C 1
ATOM 797 O O . THR A 1 96 ? -7.802 2.013 5.559 1.00 92.06 96 THR A O 1
ATOM 800 N N . ILE A 1 97 ? -6.579 2.070 3.685 1.00 91.31 97 ILE A N 1
ATOM 801 C CA . ILE A 1 97 ? -5.314 2.340 4.389 1.00 91.31 97 ILE A CA 1
ATOM 802 C C . ILE A 1 97 ? -5.357 3.707 5.067 1.00 91.31 97 ILE A C 1
ATOM 804 O O . ILE A 1 97 ? -4.925 3.799 6.209 1.00 91.31 97 ILE A O 1
ATOM 808 N N . GLU A 1 98 ? -5.933 4.717 4.410 1.00 90.62 98 GLU A N 1
ATOM 809 C CA . GLU A 1 98 ? -6.147 6.050 4.988 1.00 90.62 98 GLU A CA 1
ATOM 810 C C . GLU A 1 98 ? -6.907 5.954 6.317 1.00 90.62 98 GLU A C 1
ATOM 812 O O . GLU A 1 98 ? -6.404 6.381 7.355 1.00 90.62 98 GLU A O 1
ATOM 817 N N . HIS A 1 99 ? -8.057 5.270 6.309 1.00 92.00 99 HIS A N 1
ATOM 818 C CA . HIS A 1 99 ? -8.854 5.077 7.512 1.00 92.00 99 HIS A CA 1
ATOM 819 C C . HIS A 1 99 ? -8.06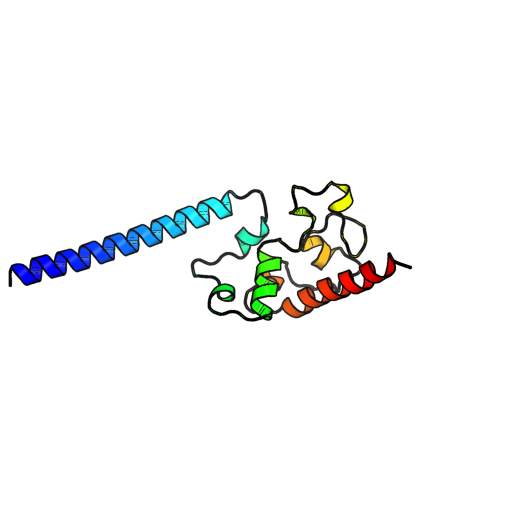4 4.308 8.575 1.00 92.00 99 HIS A C 1
ATOM 821 O O . HIS A 1 99 ? -7.988 4.725 9.722 1.00 92.00 99 HIS A O 1
ATOM 827 N N . MET A 1 100 ? -7.423 3.195 8.211 1.00 92.88 100 MET A N 1
ATOM 828 C CA . MET A 1 100 ? -6.644 2.399 9.164 1.00 92.88 100 MET A CA 1
ATOM 829 C C . MET A 1 100 ? -5.426 3.135 9.727 1.00 92.88 100 MET A C 1
ATOM 831 O O . MET A 1 100 ? -4.918 2.728 10.768 1.00 92.88 100 MET A O 1
ATOM 835 N N . LEU A 1 101 ? -4.907 4.148 9.041 1.00 91.94 101 LEU A N 1
ATOM 836 C CA . LEU A 1 101 ? -3.714 4.876 9.456 1.00 91.94 101 LEU A CA 1
ATOM 837 C C . LEU A 1 101 ? -4.047 6.118 10.290 1.00 91.94 101 LEU A C 1
ATOM 839 O O . LEU A 1 101 ? -3.308 6.414 11.230 1.00 91.94 101 LEU A O 1
ATOM 843 N N . HIS A 1 102 ? -5.136 6.810 9.951 1.00 90.19 102 HIS A N 1
ATOM 844 C CA . HIS A 1 102 ? -5.469 8.127 10.498 1.00 90.19 102 HIS A CA 1
ATOM 845 C C . HIS A 1 102 ? -6.802 8.167 11.254 1.00 90.19 102 HIS A C 1
ATOM 847 O O . HIS A 1 102 ? -6.873 8.784 12.311 1.00 90.19 102 HIS A O 1
ATOM 853 N N . ASP A 1 103 ? -7.837 7.484 10.763 1.00 90.25 103 ASP A N 1
ATOM 854 C CA . ASP A 1 103 ? -9.205 7.655 11.283 1.00 90.25 103 ASP A CA 1
ATOM 855 C C . ASP A 1 103 ? -9.642 6.537 12.244 1.00 90.25 103 ASP A C 1
ATOM 857 O O . ASP A 1 103 ? -10.628 6.663 12.970 1.00 90.25 103 ASP A O 1
ATOM 861 N N . CYS A 1 104 ? -8.955 5.395 12.224 1.00 91.25 104 CYS A N 1
ATOM 862 C CA . CYS A 1 104 ? -9.355 4.220 12.978 1.00 91.25 104 CYS A CA 1
ATOM 863 C C . CYS A 1 104 ? -8.883 4.317 14.430 1.00 91.25 104 CYS A C 1
ATOM 865 O O . CYS A 1 104 ? -7.711 4.091 14.723 1.00 91.25 104 CYS A O 1
ATOM 867 N N . GLU A 1 105 ? -9.820 4.516 15.355 1.00 89.75 105 GLU A N 1
ATOM 868 C CA . GLU A 1 105 ? -9.556 4.569 16.804 1.00 89.75 105 GLU A CA 1
ATOM 869 C C . GLU A 1 105 ? -8.883 3.312 17.392 1.00 89.75 105 GLU A C 1
ATOM 871 O O . GLU A 1 105 ? -8.300 3.359 18.474 1.00 89.75 105 GLU A O 1
ATOM 876 N N . LYS A 1 106 ? -8.965 2.164 16.703 1.00 87.88 106 LYS A N 1
ATOM 877 C CA . LYS A 1 106 ? -8.328 0.902 17.119 1.00 87.88 106 LYS A CA 1
ATOM 878 C C . LYS A 1 106 ? -6.916 0.722 16.556 1.00 87.88 106 LYS A C 1
ATOM 880 O O . LYS A 1 106 ? -6.267 -0.284 16.847 1.00 87.88 106 LYS A O 1
ATOM 885 N N . SER A 1 107 ? -6.461 1.647 15.718 1.00 86.81 107 SER A N 1
ATOM 886 C CA . SER A 1 107 ? -5.122 1.654 15.144 1.00 86.81 107 SER A CA 1
ATOM 887 C C . SER A 1 107 ? -4.213 2.607 15.910 1.00 86.81 107 SER A C 1
ATOM 889 O O . SER A 1 107 ? -4.667 3.549 16.553 1.00 86.81 107 SER A O 1
ATOM 891 N N . VAL A 1 108 ? -2.906 2.367 15.840 1.00 78.00 108 VAL A N 1
ATOM 892 C CA . VAL A 1 108 ? -1.924 3.318 16.365 1.00 78.00 108 VAL A CA 1
ATOM 893 C C . VAL A 1 108 ? -1.724 4.396 15.308 1.00 78.00 108 VAL A C 1
ATOM 895 O O . VAL A 1 108 ? -1.154 4.107 14.251 1.00 78.00 108 VAL A O 1
ATOM 898 N N . GLU A 1 109 ? -2.188 5.614 15.595 1.00 71.19 109 GLU A N 1
ATOM 899 C CA . GLU A 1 109 ? -2.006 6.766 14.711 1.00 71.19 109 GLU A CA 1
ATOM 900 C C . GLU A 1 109 ? -0.515 6.987 14.433 1.00 71.19 109 GLU A C 1
ATOM 902 O O . GLU A 1 109 ? 0.338 6.946 15.329 1.00 71.19 109 GLU A O 1
ATOM 907 N N . ARG A 1 110 ? -0.191 7.229 13.164 1.00 68.38 110 ARG A N 1
ATOM 908 C CA . ARG A 1 110 ? 1.145 7.651 12.749 1.00 68.38 110 ARG A CA 1
ATOM 909 C C . ARG A 1 110 ? 1.010 8.993 12.056 1.00 68.38 110 ARG A C 1
ATOM 911 O O . ARG A 1 110 ? 0.262 9.111 11.095 1.00 68.38 110 ARG A O 1
ATOM 918 N N . GLY A 1 111 ? 1.816 9.972 12.461 1.00 77.06 111 GLY A N 1
ATOM 919 C CA . GLY A 1 111 ? 1.978 11.239 11.733 1.00 77.06 111 GLY A CA 1
ATOM 920 C C . GLY A 1 111 ? 2.708 11.092 10.386 1.00 77.06 111 GLY A C 1
ATOM 921 O O . GLY A 1 111 ? 3.353 12.029 9.927 1.00 77.06 111 GLY A O 1
ATOM 922 N N . GLU A 1 112 ? 2.684 9.901 9.786 1.00 84.94 112 GLU A N 1
ATOM 923 C CA . GLU A 1 112 ? 3.283 9.582 8.493 1.00 84.94 112 GLU A CA 1
ATOM 924 C C . GLU A 1 112 ? 2.177 9.472 7.446 1.00 84.94 112 GLU A C 1
ATOM 926 O O . GLU A 1 112 ? 1.112 8.942 7.735 1.00 84.94 112 GLU A O 1
ATOM 931 N N . SER A 1 113 ? 2.437 9.898 6.211 1.00 86.81 113 SER A N 1
ATOM 932 C CA . SER A 1 113 ? 1.483 9.686 5.121 1.00 86.81 113 SER A CA 1
ATOM 933 C C . SER A 1 113 ? 1.411 8.212 4.708 1.00 86.81 113 SER A C 1
ATOM 935 O O . SER A 1 113 ? 2.380 7.456 4.844 1.00 86.81 113 SER A O 1
ATOM 937 N N . VAL A 1 114 ? 0.306 7.829 4.062 1.00 86.00 114 VAL A N 1
ATOM 938 C CA . VAL A 1 114 ? 0.132 6.509 3.425 1.00 86.00 114 VAL A CA 1
ATOM 939 C C . VAL A 1 114 ? 1.322 6.133 2.536 1.00 86.00 114 VAL A C 1
ATOM 941 O O . VAL A 1 114 ? 1.820 5.008 2.586 1.00 86.00 114 VAL A O 1
ATOM 944 N N . THR A 1 115 ? 1.847 7.084 1.761 1.00 84.25 115 THR A N 1
ATOM 945 C CA . THR A 1 115 ? 3.019 6.850 0.909 1.00 84.25 115 THR A CA 1
ATOM 946 C C . THR A 1 115 ? 4.275 6.511 1.711 1.00 84.25 115 THR A C 1
ATOM 948 O O . THR A 1 115 ? 5.012 5.615 1.309 1.00 84.25 115 THR A O 1
ATOM 951 N N . GLU A 1 116 ? 4.528 7.172 2.846 1.00 85.38 116 GLU A N 1
ATOM 952 C CA . GLU A 1 116 ? 5.692 6.889 3.696 1.00 85.38 116 GLU A CA 1
ATOM 953 C C . GLU A 1 116 ? 5.599 5.520 4.373 1.00 85.38 116 GLU A C 1
ATOM 955 O O . GLU A 1 116 ? 6.595 4.793 4.439 1.00 85.38 116 GLU A O 1
ATOM 960 N N . VAL A 1 117 ? 4.402 5.139 4.819 1.00 86.06 117 VAL A N 1
ATOM 961 C CA . VAL A 1 117 ? 4.136 3.837 5.446 1.00 86.06 117 VAL A CA 1
ATOM 962 C C . VAL A 1 117 ? 4.334 2.695 4.446 1.00 86.06 117 VAL A C 1
ATOM 964 O O . VAL A 1 117 ? 4.917 1.664 4.793 1.00 86.06 117 VAL A O 1
ATOM 967 N N . LEU A 1 118 ? 3.917 2.892 3.192 1.00 86.00 118 LEU A N 1
ATOM 968 C CA . LEU A 1 118 ? 4.006 1.895 2.121 1.00 86.00 118 LEU A CA 1
ATOM 969 C C . LEU A 1 118 ? 5.361 1.859 1.396 1.00 86.00 118 LEU A C 1
ATOM 971 O O . LEU A 1 118 ? 5.573 0.992 0.546 1.00 86.00 118 LEU A O 1
ATOM 975 N N . LYS A 1 119 ? 6.302 2.758 1.716 1.00 83.06 119 LYS A N 1
ATOM 976 C CA . LYS A 1 119 ? 7.635 2.764 1.094 1.00 83.06 119 LYS A CA 1
ATOM 977 C C . LYS A 1 119 ? 8.412 1.479 1.371 1.00 83.06 119 LYS A C 1
ATOM 979 O O . LYS A 1 119 ? 8.423 0.934 2.475 1.00 83.06 119 LYS A O 1
ATOM 984 N N . GLU A 1 120 ? 9.225 1.089 0.394 1.00 73.00 120 GLU A N 1
ATOM 985 C CA . GLU A 1 120 ? 10.046 -0.131 0.429 1.00 73.00 120 GLU A CA 1
ATOM 986 C C . GLU A 1 120 ? 11.076 -0.184 1.567 1.00 73.00 120 GLU A C 1
ATOM 988 O O . GLU A 1 120 ? 11.504 -1.268 1.968 1.00 73.00 120 GLU A O 1
ATOM 993 N N . GLY A 1 121 ? 11.462 0.971 2.129 1.00 74.69 121 GLY A N 1
ATOM 994 C CA . GLY A 1 121 ? 12.306 1.035 3.331 1.00 74.69 121 GLY A CA 1
ATOM 995 C C . GLY A 1 121 ? 11.668 0.322 4.533 1.00 74.69 121 GLY A C 1
ATOM 996 O O . GLY A 1 121 ? 12.362 -0.163 5.432 1.00 74.69 121 GLY A O 1
ATOM 997 N N . GLY A 1 122 ? 10.340 0.173 4.509 1.00 80.31 122 GLY A N 1
ATOM 998 C CA . GLY A 1 122 ? 9.552 -0.617 5.442 1.00 80.31 122 GLY A CA 1
ATOM 999 C C . GLY A 1 122 ? 9.498 -0.040 6.847 1.00 80.31 122 GLY A C 1
ATOM 1000 O O . GLY A 1 122 ? 9.473 -0.806 7.807 1.00 80.31 122 GLY A O 1
ATOM 1001 N N . ARG A 1 123 ? 9.474 1.295 6.950 1.00 85.44 123 ARG A N 1
ATOM 1002 C CA . ARG A 1 123 ? 9.140 2.022 8.185 1.00 85.44 123 ARG A CA 1
ATOM 1003 C C . ARG A 1 123 ? 7.748 1.654 8.701 1.00 85.44 123 ARG A C 1
ATOM 1005 O O . ARG A 1 123 ? 7.569 1.494 9.903 1.00 85.44 123 ARG A O 1
ATOM 1012 N N . GLY A 1 124 ? 6.800 1.436 7.788 1.00 88.31 124 GLY A N 1
ATOM 1013 C CA . GLY A 1 124 ? 5.423 1.065 8.111 1.00 88.31 124 GLY A CA 1
ATOM 1014 C C . GLY A 1 124 ? 5.197 -0.407 8.458 1.00 88.31 124 GLY A C 1
ATOM 1015 O O . GLY A 1 124 ? 4.086 -0.774 8.815 1.00 88.31 124 GLY A O 1
ATOM 1016 N N . VAL A 1 125 ? 6.209 -1.278 8.378 1.00 90.75 125 VAL A N 1
ATOM 1017 C CA . VAL A 1 125 ? 6.000 -2.735 8.515 1.00 90.75 125 VAL A CA 1
ATOM 1018 C C . VAL A 1 125 ? 5.496 -3.128 9.895 1.00 90.75 125 VAL A C 1
ATOM 1020 O O . VAL A 1 125 ? 4.680 -4.039 10.003 1.00 90.75 125 VAL A O 1
ATOM 1023 N N . GLU A 1 126 ? 5.969 -2.467 10.949 1.00 90.69 126 GLU A N 1
ATOM 1024 C CA . GLU A 1 126 ? 5.494 -2.796 12.294 1.00 90.69 126 GLU A CA 1
ATOM 1025 C C . GLU A 1 126 ? 4.036 -2.380 12.492 1.00 90.69 126 GLU A C 1
ATOM 1027 O O . GLU A 1 126 ? 3.266 -3.117 13.097 1.00 90.69 126 GLU A O 1
ATOM 1032 N N . TRP A 1 127 ? 3.628 -1.266 11.884 1.00 93.31 127 TRP A N 1
ATOM 1033 C CA . TRP A 1 127 ? 2.227 -0.861 11.843 1.00 93.31 127 TRP A CA 1
ATOM 1034 C C . TRP A 1 127 ? 1.366 -1.847 11.047 1.00 93.31 127 TRP A C 1
ATOM 1036 O O . TRP A 1 127 ? 0.323 -2.265 11.535 1.00 93.31 127 TRP A O 1
ATOM 1046 N N . MET A 1 128 ? 1.831 -2.309 9.882 1.00 93.56 128 MET A N 1
ATOM 1047 C CA . MET A 1 128 ? 1.122 -3.325 9.089 1.00 93.56 128 MET A CA 1
ATOM 1048 C C . MET A 1 128 ? 0.876 -4.605 9.899 1.00 93.56 128 MET A C 1
ATOM 1050 O O . MET A 1 128 ? -0.220 -5.161 9.877 1.00 93.56 128 MET A O 1
ATOM 1054 N N . LYS A 1 129 ? 1.886 -5.053 10.657 1.00 92.62 129 LYS A N 1
ATOM 1055 C CA . LYS A 1 129 ? 1.750 -6.197 11.567 1.00 92.62 129 LYS A CA 1
ATOM 1056 C C . LYS A 1 129 ? 0.793 -5.909 12.717 1.00 92.62 129 LYS A C 1
ATOM 1058 O O . LYS A 1 129 ? 0.051 -6.802 13.106 1.00 92.62 129 LYS A O 1
ATOM 1063 N N . GLU A 1 130 ? 0.807 -4.699 13.270 1.00 92.31 130 GLU A N 1
ATOM 1064 C CA . GLU A 1 130 ? -0.120 -4.322 14.336 1.00 92.31 130 GLU A CA 1
ATOM 1065 C C . GLU A 1 130 ? -1.569 -4.337 13.850 1.00 92.31 130 GLU A C 1
ATOM 1067 O O . GLU A 1 130 ? -2.416 -4.918 14.519 1.00 92.31 130 GLU A O 1
ATOM 1072 N N . VAL A 1 131 ? -1.842 -3.821 12.649 1.00 92.69 131 VAL A N 1
ATOM 1073 C CA . VAL A 1 131 ? -3.161 -3.922 12.005 1.00 92.69 131 VAL A CA 1
ATOM 1074 C C . VAL A 1 131 ? -3.602 -5.386 11.892 1.00 92.69 131 VAL A C 1
ATOM 1076 O O . VAL A 1 131 ? -4.727 -5.728 12.260 1.00 92.69 131 VAL A O 1
ATOM 1079 N N . GLU A 1 132 ? -2.722 -6.283 11.433 1.00 92.62 132 GLU A N 1
ATOM 1080 C CA . GLU A 1 132 ? -3.012 -7.723 11.366 1.00 92.62 132 GLU A CA 1
ATOM 1081 C C . GLU A 1 132 ? -3.295 -8.323 12.753 1.00 92.62 132 GLU A C 1
ATOM 1083 O O . GLU A 1 132 ? -4.289 -9.032 12.922 1.00 92.62 132 GLU A O 1
ATOM 1088 N N . ARG A 1 133 ? -2.479 -8.001 13.765 1.00 92.44 133 ARG A N 1
ATOM 1089 C CA . ARG A 1 133 ? -2.672 -8.461 15.151 1.00 92.44 133 ARG A CA 1
ATOM 1090 C C . ARG A 1 133 ? -3.981 -7.954 15.749 1.00 92.44 133 ARG A C 1
ATOM 1092 O O . ARG A 1 133 ? -4.675 -8.713 16.420 1.00 92.44 133 ARG A O 1
ATOM 1099 N N . THR A 1 134 ? -4.339 -6.695 15.522 1.00 91.75 134 THR A N 1
ATOM 1100 C CA . THR A 1 134 ? -5.593 -6.100 16.004 1.00 91.75 134 THR A CA 1
ATOM 1101 C C . THR A 1 134 ? -6.803 -6.780 15.383 1.00 91.75 134 THR A C 1
ATOM 1103 O O . THR A 1 134 ? -7.712 -7.172 16.108 1.00 91.75 134 THR A O 1
ATOM 1106 N N . ARG A 1 135 ? -6.782 -7.035 14.070 1.00 91.25 135 ARG A N 1
ATOM 1107 C CA . ARG A 1 135 ? -7.843 -7.795 13.389 1.00 91.25 135 ARG A CA 1
ATOM 1108 C C . ARG A 1 135 ? -8.022 -9.196 13.971 1.00 91.25 135 ARG A C 1
ATOM 1110 O O . ARG A 1 135 ? -9.153 -9.622 14.166 1.00 91.25 135 ARG A O 1
ATOM 1117 N N . VAL A 1 136 ? -6.927 -9.905 14.260 1.00 90.25 136 VAL A N 1
ATOM 1118 C CA . VAL A 1 136 ? -6.990 -11.242 14.876 1.00 90.25 136 VAL A CA 1
ATOM 1119 C C . VAL A 1 136 ? -7.573 -11.171 16.286 1.00 90.25 136 VAL A C 1
ATOM 1121 O O . VAL A 1 136 ? -8.469 -11.947 16.600 1.00 90.25 136 VAL A O 1
ATOM 1124 N N . ARG A 1 137 ? -7.114 -10.226 17.119 1.00 88.19 137 ARG A N 1
ATOM 1125 C CA . ARG A 1 137 ? -7.627 -10.044 18.488 1.00 88.19 137 ARG A CA 1
ATOM 1126 C C . ARG A 1 137 ? -9.132 -9.787 18.512 1.00 88.19 137 ARG A C 1
ATOM 1128 O O . ARG A 1 137 ? -9.827 -10.356 19.342 1.00 88.19 137 ARG A O 1
ATOM 1135 N N . LEU A 1 138 ? -9.623 -8.946 17.605 1.00 85.50 138 LEU A N 1
ATOM 1136 C CA . LEU A 1 138 ? -11.037 -8.578 17.546 1.00 85.50 138 LEU A CA 1
ATOM 1137 C C . LEU A 1 138 ? -11.898 -9.685 16.922 1.00 85.50 138 LEU A C 1
ATOM 1139 O O . LEU A 1 138 ? -12.966 -9.980 17.443 1.00 85.50 138 LEU A O 1
ATOM 1143 N N . GLY A 1 139 ? -11.405 -10.371 15.886 1.00 70.75 139 GLY A N 1
ATOM 1144 C CA . GLY A 1 139 ? -12.113 -11.500 15.269 1.00 70.75 139 GLY A CA 1
ATOM 1145 C C . GLY A 1 139 ? -12.192 -12.759 16.145 1.00 70.75 139 GLY A C 1
ATOM 1146 O O . GLY A 1 139 ? -13.059 -13.599 15.932 1.00 70.75 139 GLY A O 1
ATOM 1147 N N . GLN A 1 140 ? -11.322 -12.909 17.152 1.00 45.22 140 GLN A N 1
ATOM 1148 C CA . GLN A 1 140 ? -11.410 -13.993 18.144 1.00 45.22 140 GLN A CA 1
ATOM 1149 C C . GLN A 1 140 ? -12.526 -13.780 19.185 1.00 45.22 140 GLN A C 1
ATOM 1151 O O . GLN A 1 140 ? -12.883 -14.731 19.875 1.00 45.22 140 GLN A O 1
ATOM 1156 N N . GLY A 1 141 ? -13.092 -12.571 19.288 1.00 41.22 141 GLY A N 1
ATOM 1157 C CA . GLY A 1 141 ? -14.194 -12.248 20.203 1.00 41.22 141 GLY A CA 1
ATOM 1158 C C . GLY A 1 141 ? -15.598 -12.568 19.672 1.00 41.22 141 GLY A C 1
ATOM 1159 O O . GLY A 1 141 ? -16.550 -12.499 20.437 1.00 41.22 141 GLY A O 1
ATOM 1160 N N . GLU A 1 142 ? -15.742 -12.934 18.394 1.00 38.25 142 GLU A N 1
ATOM 1161 C CA . GLU A 1 142 ? -17.044 -13.189 17.746 1.00 38.25 142 GLU A CA 1
ATOM 1162 C C . GLU A 1 142 ? -17.478 -14.675 17.782 1.00 38.25 142 GLU A C 1
ATOM 1164 O O . GLU A 1 142 ? -18.510 -15.031 17.218 1.00 38.25 142 GLU A O 1
ATOM 1169 N N . MET A 1 143 ? -16.706 -15.556 18.438 1.00 31.80 143 MET A N 1
ATOM 1170 C CA . MET A 1 143 ? -17.024 -16.989 18.626 1.00 31.80 143 MET A CA 1
ATOM 1171 C C . MET A 1 143 ? -17.321 -17.372 20.092 1.00 31.80 143 MET A C 1
ATOM 1173 O O . MET A 1 143 ? -17.222 -18.550 20.442 1.00 31.80 143 MET A O 1
ATOM 1177 N N . GLY A 1 144 ? -17.624 -16.392 20.950 1.00 30.81 144 GLY A N 1
ATOM 1178 C CA . GLY A 1 144 ? -17.971 -16.585 22.365 1.00 30.81 144 GLY A CA 1
ATOM 1179 C C . GLY A 1 144 ? -19.454 -16.399 22.632 1.00 30.81 144 GLY A C 1
ATOM 1180 O O . GLY A 1 144 ? -19.986 -15.364 22.179 1.00 30.81 144 GLY A O 1
#

Foldseek 3Di:
DVVVVVVVVVVVVVVVVVVVVLVVVLVVVLVCLVPDPAQVCLNVADDSDDAPLPVDDDPLSVLLVCLSNCVQQLCRVPPDDPQSQADLQQSDDGRHPCCQADVDPRADHDPDDPNVLSHPVNPVSVRSVSSVVSSVVSVVVVVD

pLDDT: mean 79.36, std 12.27, range [30.81, 93.56]

Mean predicted aligned error: 10.3 Å

Secondary structure (DSSP, 8-state):
-HHHHHHHHHHHHHHHHHHHHHHHHHHHHHHHHHH-SS-TTHHHH--SSPPHHHHS--HHHH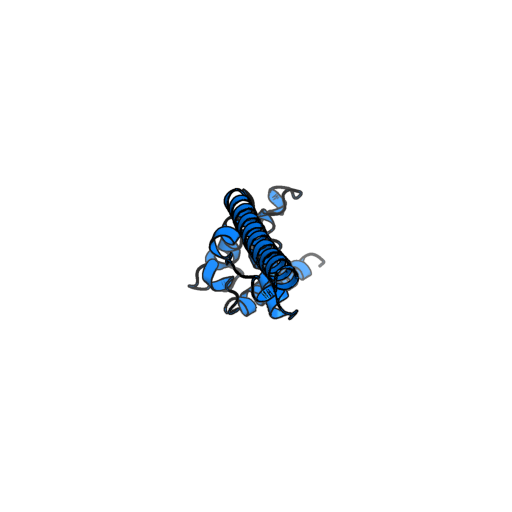HHHHHHTTTT-GGG-TTS-TGGGB-TTTS-SB--HHIIIII-TTS---SS-HHHHHSTT-TTHHHHHHHHHHHHHHHGGGG-

Organism: NCBI:txid2755281

Solvent-accessible surface area (backbone atoms only — not comparable to full-atom values): 8455 Å² total; per-residue (Å²): 110,75,69,54,51,55,48,50,51,50,53,52,53,49,50,54,49,54,52,48,52,54,50,50,54,53,50,54,51,50,51,49,53,72,64,41,85,66,61,66,64,38,60,79,67,67,65,97,57,85,56,72,54,74,77,56,92,44,76,71,30,54,54,44,50,38,53,51,68,34,72,75,21,45,58,68,44,83,89,54,56,79,78,66,15,30,18,81,69,71,67,56,64,59,18,38,68,64,36,52,38,71,69,35,87,74,40,78,72,51,104,60,53,72,67,58,39,55,34,88,88,44,77,24,49,66,57,56,50,46,55,53,52,47,38,51,61,55,61,65,62,77,81,116

Radius of gyration: 21.61 Å; Cα contacts (8 Å, |Δi|>4): 127; chains: 1; bounding box: 58×28×66 Å

=== Feature glossary ===
The record interleaves many kinds of information about one protein. Here is each kind framed as the question it answers.

Q: Are the domains correctly placed relative to each other?
A: Predicted aligned error is AlphaFold's pairwise confidence. Unlike pLDDT (per-residue), PAE is per-residue-pair and captures whether two parts of the structure are correctly placed relative to each other. Units are ångströms of expected positional error.

Q: Which residues are in helices, strands, or loops?
A: Eight-state secondary structure (DSSP): H is the canonical α-helix, G the tighter 3₁₀-helix, I the wider π-helix; E/B are β-structure, T and S are turns and bends, and '-' is everything else. DSSP derives these from the pattern of main-chain N–H···O=C hydrogen bonds, not from the sequence.

Q: What if only a Cα trace is available?
A: P-SEA three-state annotation labels each residue as helix, strand, or coil based purely on the geometry of the Cα trace. It serves as a fallback when the full backbone (and thus DSSP) is unavailable.

Q: What are the backbone torsion angles?
A: φ (phi) and ψ (psi) are the two rotatable backbone dihedrals per residue: φ is the C(i-1)–N–Cα–C torsion, ψ is the N–Cα–C–N(i+1) torsion, both in degrees on (−180°, 180°]. α-helical residues cluster near (−60°, −45°); β-strand residues near (−120°, +130°). A Ramachandran plot is simply a scatter of (φ, ψ) for every residue.

Q: What known structures does this most resemble?
A: Structural nearest neighbors (via Foldseek easy-search vs the PDB). Reported per hit: target PDB id, E-value, and alignment TM-score. A TM-score above ~0.5 is the conventional threshold for 'same fold'.

Q: What family and function is it annotated with?
A: Database cross-references. InterPro integrates a dozen domain/family signature databases into unified entries with residue-range hits. GO terms attach function/process/location labels with evidence codes. CATH codes position the fold in a four-level structural taxonomy. Organism is the NCBI-taxonomy species name.

Q: Which residues are buried vs exposed?
A: Solvent accessibility: the surface area of each residue that a 1.4 Å water probe can touch, in Å². When only backbone atoms are present the absolute values are lower than full-atom SASA (side chains contribute most of the area) and are flagged as backbone-only.

Q: What do the diagnostic plots show?
A: Three diagnostic plots accompany the record. The Cα contact map visualizes the tertiary structure as a 2D adjacency matrix (8 Å cutoff, sequence-local contacts suppressed). The Ramachandran plot shows the distribution of backbone (φ, ψ) torsions, with points in the α and β basins reflecting secondary structure content. The PAE plot shows AlphaFold's inter-residue confidence as a color matrix.

Q: What is the amino-acid chain?
A: The amino-acid sequence is the protein's primary structure: the linear order of residues from the N-terminus to the C-terminus, written in one-letter code. Everything else here — the 3D coordinates, the secondary structure, the domain annotations — is ultimately a consequence of this string.

Q: What do the rendered images show?
A: The six renders are orthographic views along the three Cartesian axes in both directions. Representation (cartoon, sticks, or surface) and color scheme (sequence-rainbow or by-chain) vary across proteins so the training set covers all the common visualization conventions.

Q: Where is each backbone atom in 3D?
A: The mmCIF table is the protein's shape written out atom by atom. For each backbone N, Cα, C, and carbonyl O, it records an (x, y, z) coordinate triple in Å plus the residue type, chain letter, and residue number.

Q: How mobile is each atom in the crystal?
A: For experimental (PDB) structures, the B-factor (temperature factor) quantifies the positional spread of each atom in the crystal — a combination of thermal vibration and static disorder — in units of Å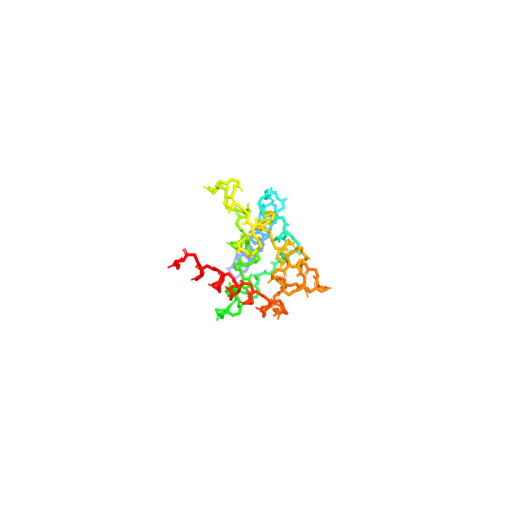². High B-factors mark flexible loops or poorly resolved regions; low B-factors mark the rigid, well-ordered core.

Q: How big and how compact is the whole molecule?
A: Three whole-structure scalars: the radius of gyration (RMS distance of Cα from centroid, in Å), the count of Cα–Cα contacts (pairs closer than 8 Å and separated by more than four residues in sequence — i.e. tertiary, not local, contacts), and the bounding-box dimensions. Together they distinguish compact globular folds from extended fibres or disordered chains.

Q: What does the local fold look like, residue by residue?
A: A 3Di character summarizes, for each residue, the relative orientation of the Cα frame of its nearest spatial neighbor. Because it encodes fold topology rather than chemistry, 3Di alignments detect remote structural similarity that sequence alignment misses.

Q: How confident is the AlphaFold model at each residue?
A: For AlphaFold models, the B-factor field carries pLDDT — the model's own estimate of local accuracy on a 0–100 scale. Regions with pLDDT<50 should be treated as essentially unmodeled; they often correspond to intrinsically disordered segments.